Protein AF-A0A1Y2CZL5-F1 (afdb_monomer_lite)

Organism: NCBI:txid329046

Sequence (142 aa):
MLLCLGLGMWIGNCLIQLLLSFVVLLVIETVADQQQWNFQEKKWGMIKAGKKVENLPAPYNLGFLTSGLFAYSRHPNFFAEFSIWWTLCLFAVSASGDWTNYEALLGAALLNLLFWEVLRSRSISQRRSTHYTSCIKSVSVC

Structure (mmCIF, N/CA/C/O backbone):
data_AF-A0A1Y2CZL5-F1
#
_entry.id   AF-A0A1Y2CZL5-F1
#
loop_
_atom_site.group_PDB
_atom_site.id
_atom_site.type_symbol
_atom_site.label_atom_id
_atom_site.label_alt_id
_atom_site.label_comp_id
_atom_site.label_asym_id
_atom_site.label_entity_id
_atom_site.label_seq_id
_atom_site.pdbx_PDB_ins_code
_atom_site.Cartn_x
_atom_site.Cartn_y
_atom_site.Cartn_z
_atom_site.occupancy
_atom_site.B_iso_or_equiv
_atom_site.auth_seq_id
_atom_site.auth_comp_id
_atom_site.auth_asym_id
_atom_site.auth_atom_id
_atom_site.pdbx_PDB_model_num
ATOM 1 N N . MET A 1 1 ? 24.065 -8.119 -36.253 1.00 51.00 1 MET A N 1
ATOM 2 C CA . MET A 1 1 ? 22.622 -8.415 -36.416 1.00 51.00 1 MET A CA 1
ATOM 3 C C . MET A 1 1 ? 22.078 -9.338 -35.318 1.00 51.00 1 MET A C 1
ATOM 5 O O . MET A 1 1 ? 21.127 -8.942 -34.664 1.00 51.00 1 MET A O 1
ATOM 9 N N . LEU A 1 2 ? 22.705 -10.490 -35.022 1.00 52.38 2 LEU A N 1
ATOM 10 C CA . LEU A 1 2 ? 22.296 -11.383 -33.911 1.00 52.38 2 LEU A CA 1
ATOM 11 C C . LEU A 1 2 ? 22.397 -10.758 -32.500 1.00 52.38 2 LEU A C 1
ATOM 13 O O . LEU A 1 2 ? 21.530 -11.001 -31.668 1.00 52.38 2 LEU A O 1
ATOM 17 N N . LEU A 1 3 ? 23.392 -9.898 -32.245 1.00 53.91 3 LEU A N 1
ATOM 18 C CA . LEU A 1 3 ? 23.537 -9.186 -30.962 1.00 53.91 3 LEU A CA 1
ATOM 19 C C . LEU A 1 3 ? 22.401 -8.179 -30.689 1.00 53.91 3 LEU A C 1
ATOM 21 O O . LEU A 1 3 ? 21.918 -8.105 -29.564 1.00 53.91 3 LEU A O 1
ATOM 25 N N . CYS A 1 4 ? 21.918 -7.458 -31.710 1.00 51.12 4 CYS A N 1
ATOM 26 C CA . CYS A 1 4 ? 20.782 -6.535 -31.566 1.00 51.12 4 CYS A CA 1
ATOM 27 C C . CYS A 1 4 ? 19.453 -7.269 -31.333 1.00 51.12 4 CYS A C 1
ATOM 29 O O . CYS A 1 4 ? 18.626 -6.793 -30.562 1.00 51.12 4 CYS A O 1
ATOM 31 N N . LEU A 1 5 ? 19.263 -8.440 -31.957 1.00 56.81 5 LEU A N 1
ATOM 32 C CA . LEU A 1 5 ? 18.080 -9.280 -31.738 1.00 56.81 5 LEU A CA 1
ATOM 33 C C . LEU A 1 5 ? 18.064 -9.877 -30.322 1.00 56.81 5 LEU A C 1
ATOM 35 O O . LEU A 1 5 ? 17.020 -9.885 -29.678 1.00 56.81 5 LEU A O 1
ATOM 39 N N . GLY A 1 6 ? 19.221 -10.309 -29.808 1.00 60.28 6 GLY A N 1
ATOM 40 C CA . GLY A 1 6 ? 19.350 -10.814 -28.437 1.00 60.28 6 GLY A CA 1
ATOM 41 C C . GLY A 1 6 ? 19.089 -9.744 -27.373 1.00 60.28 6 GLY A C 1
ATOM 42 O O . GLY A 1 6 ? 18.339 -9.994 -26.434 1.00 60.28 6 GLY A O 1
ATOM 43 N N . LEU A 1 7 ? 19.643 -8.539 -27.546 1.00 60.50 7 LEU A N 1
ATOM 44 C CA . LEU A 1 7 ? 19.432 -7.409 -26.630 1.00 60.50 7 LEU A CA 1
ATOM 45 C C . LEU A 1 7 ? 17.978 -6.910 -26.641 1.00 60.50 7 LEU A C 1
ATOM 47 O O . LEU A 1 7 ? 17.409 -6.684 -25.577 1.00 60.50 7 LEU A O 1
ATOM 51 N N . GLY A 1 8 ? 17.345 -6.807 -27.815 1.00 62.94 8 GLY A N 1
ATOM 52 C CA . GLY A 1 8 ? 15.937 -6.406 -27.924 1.00 62.94 8 GLY A CA 1
ATOM 53 C C . GLY A 1 8 ? 14.969 -7.406 -27.282 1.00 62.94 8 GLY A C 1
ATOM 54 O O . GLY A 1 8 ? 14.013 -7.007 -26.621 1.00 62.94 8 GLY A O 1
ATOM 55 N N . MET A 1 9 ? 15.246 -8.707 -27.407 1.00 66.25 9 MET A N 1
ATOM 56 C CA . MET A 1 9 ? 14.427 -9.761 -26.798 1.00 66.25 9 MET A CA 1
ATOM 57 C C . MET A 1 9 ? 14.575 -9.799 -25.266 1.00 66.25 9 MET A C 1
ATOM 59 O O . MET A 1 9 ? 13.603 -10.034 -24.552 1.00 66.25 9 MET A O 1
ATOM 63 N N . TRP A 1 10 ? 15.770 -9.498 -24.748 1.00 70.50 10 TRP A N 1
ATOM 64 C CA . TRP A 1 10 ? 16.019 -9.355 -23.310 1.00 70.50 10 TRP A CA 1
ATOM 65 C C . TRP A 1 10 ? 15.292 -8.156 -22.700 1.00 70.50 10 TRP A C 1
ATOM 67 O O . TRP A 1 10 ? 14.630 -8.303 -21.675 1.00 70.50 10 TRP A O 1
ATOM 77 N N . ILE A 1 11 ? 15.363 -6.992 -23.349 1.00 75.50 11 ILE A N 1
ATOM 78 C CA . ILE A 1 11 ? 14.657 -5.784 -22.898 1.00 75.50 11 ILE A CA 1
ATOM 79 C C . ILE A 1 11 ? 13.143 -6.032 -22.893 1.00 75.50 11 ILE A C 1
ATOM 81 O O . ILE A 1 11 ? 12.476 -5.720 -21.908 1.00 75.50 11 ILE A O 1
ATOM 85 N N . GLY A 1 12 ? 12.609 -6.680 -23.934 1.00 80.06 12 GLY A N 1
ATOM 86 C CA . GLY A 1 12 ? 11.198 -7.069 -23.995 1.00 80.06 12 GLY A CA 1
ATOM 87 C C . GLY A 1 12 ? 10.767 -7.961 -22.824 1.00 80.06 12 GLY A C 1
ATOM 88 O O . GLY A 1 12 ? 9.761 -7.678 -22.176 1.00 80.06 12 GLY A O 1
ATOM 89 N N . ASN A 1 13 ? 11.553 -8.988 -22.491 1.00 84.44 13 ASN A N 1
ATOM 90 C CA . ASN A 1 13 ? 11.256 -9.877 -21.363 1.00 84.44 13 ASN A CA 1
ATOM 91 C C . ASN A 1 13 ? 11.304 -9.146 -20.010 1.00 84.44 13 ASN A C 1
ATOM 93 O O . ASN A 1 13 ? 10.448 -9.385 -19.156 1.00 84.44 13 ASN A O 1
ATOM 97 N N . CYS A 1 14 ? 12.255 -8.226 -19.822 1.00 83.06 14 CYS A N 1
ATOM 98 C CA . CYS A 1 14 ? 12.333 -7.395 -18.619 1.00 83.06 14 CYS A CA 1
ATOM 99 C C . CYS A 1 14 ? 11.096 -6.499 -18.463 1.00 83.06 14 CYS A C 1
ATOM 101 O O . CYS A 1 14 ? 10.532 -6.415 -17.374 1.00 83.06 14 CYS A O 1
ATOM 103 N N . LEU A 1 15 ? 10.632 -5.874 -19.549 1.00 86.31 15 LEU A N 1
ATOM 104 C CA . LEU A 1 15 ? 9.434 -5.030 -19.528 1.00 86.31 15 LEU A CA 1
ATOM 105 C C . LEU A 1 15 ? 8.170 -5.836 -19.209 1.00 86.31 15 LEU A C 1
ATOM 107 O O . LEU A 1 15 ? 7.343 -5.383 -18.419 1.00 86.31 15 LEU A O 1
ATOM 111 N N . ILE A 1 16 ? 8.040 -7.047 -19.758 1.00 89.25 16 ILE A N 1
ATOM 112 C CA . ILE A 1 16 ? 6.921 -7.950 -19.448 1.00 89.25 16 ILE A CA 1
ATOM 113 C C . ILE A 1 16 ? 6.944 -8.346 -17.968 1.00 89.25 16 ILE A C 1
ATOM 115 O O . ILE A 1 16 ? 5.910 -8.295 -17.305 1.00 89.25 16 ILE A O 1
ATOM 119 N N . GLN A 1 17 ? 8.113 -8.686 -17.420 1.00 89.25 17 GLN A N 1
ATOM 120 C CA . GLN A 1 17 ? 8.245 -9.040 -16.006 1.00 89.25 17 GLN A CA 1
ATOM 121 C C . GLN A 1 17 ? 7.872 -7.871 -15.080 1.00 89.25 17 GLN A C 1
ATOM 123 O O . GLN A 1 17 ? 7.186 -8.073 -14.073 1.00 89.25 17 GLN A O 1
ATOM 128 N N . LEU A 1 18 ? 8.292 -6.650 -15.420 1.00 90.25 18 LEU A N 1
ATOM 129 C CA . LEU A 1 18 ? 7.947 -5.439 -14.670 1.00 90.25 18 LEU A CA 1
ATOM 130 C C . LEU A 1 18 ? 6.445 -5.148 -14.747 1.00 90.25 18 LEU A C 1
ATOM 132 O O . LEU A 1 18 ? 5.831 -4.849 -13.726 1.00 90.25 18 LEU A O 1
ATOM 136 N N . LEU A 1 19 ? 5.833 -5.316 -15.921 1.00 90.75 19 LEU A N 1
ATOM 137 C CA . LEU A 1 19 ? 4.393 -5.145 -16.099 1.00 90.75 19 LEU A CA 1
ATOM 138 C C . LEU A 1 19 ? 3.591 -6.165 -15.279 1.00 90.75 19 LEU A C 1
ATOM 140 O O . LEU A 1 19 ? 2.644 -5.793 -14.590 1.00 90.75 19 LEU A O 1
ATOM 144 N N . LEU A 1 20 ? 3.981 -7.442 -15.306 1.00 93.56 20 LEU A N 1
ATOM 145 C CA . LEU A 1 20 ? 3.345 -8.479 -14.490 1.00 93.56 20 LEU A CA 1
ATOM 146 C C . LEU A 1 20 ? 3.475 -8.173 -12.995 1.00 93.56 20 LEU A C 1
ATOM 148 O O . LEU A 1 20 ? 2.502 -8.302 -12.255 1.00 93.56 20 LEU A O 1
ATOM 152 N N . SER A 1 21 ? 4.653 -7.719 -12.562 1.00 92.81 21 SER A N 1
ATOM 153 C CA . SER A 1 21 ? 4.891 -7.323 -11.170 1.00 92.81 21 SER A CA 1
ATOM 154 C C . SER A 1 21 ? 3.998 -6.149 -10.765 1.00 92.81 21 SER A C 1
ATOM 156 O O . SER A 1 21 ? 3.372 -6.201 -9.710 1.00 92.81 21 SER A O 1
ATOM 158 N N . PHE A 1 22 ? 3.860 -5.137 -11.627 1.00 93.12 22 PHE A N 1
ATOM 159 C CA . PHE A 1 22 ? 2.954 -4.008 -11.411 1.00 93.12 22 PHE A CA 1
ATOM 160 C C . PHE A 1 22 ? 1.501 -4.468 -11.238 1.00 93.12 22 PHE A C 1
ATOM 162 O O . PHE A 1 22 ? 0.848 -4.079 -10.273 1.00 93.12 22 PHE A O 1
ATOM 169 N N . VAL A 1 23 ? 1.007 -5.344 -12.119 1.00 94.75 23 VAL A N 1
ATOM 170 C CA . VAL A 1 23 ? -0.370 -5.862 -12.033 1.00 94.75 23 VAL A CA 1
ATOM 171 C C . VAL A 1 23 ? -0.589 -6.638 -10.735 1.00 94.75 23 VAL A C 1
ATOM 173 O O . VAL A 1 23 ? -1.604 -6.443 -10.071 1.00 94.75 23 VAL A O 1
ATOM 176 N N . VAL A 1 24 ? 0.358 -7.492 -10.337 1.00 94.19 24 VAL A N 1
ATOM 177 C CA . VAL A 1 24 ? 0.269 -8.237 -9.072 1.00 94.19 24 VAL A CA 1
ATOM 178 C C . VAL A 1 24 ? 0.219 -7.286 -7.877 1.00 94.19 24 VAL A C 1
ATOM 180 O O . VAL A 1 24 ? -0.608 -7.475 -6.985 1.00 94.19 24 VAL A O 1
ATOM 183 N N . LEU A 1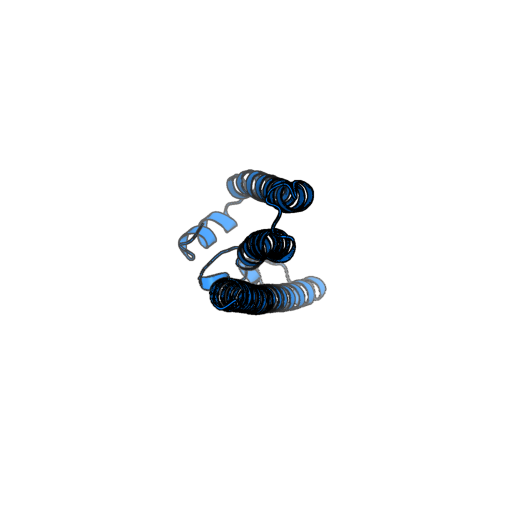 25 ? 1.064 -6.254 -7.858 1.00 92.94 25 LEU A N 1
ATOM 184 C CA . LEU A 1 25 ? 1.079 -5.272 -6.776 1.00 92.94 25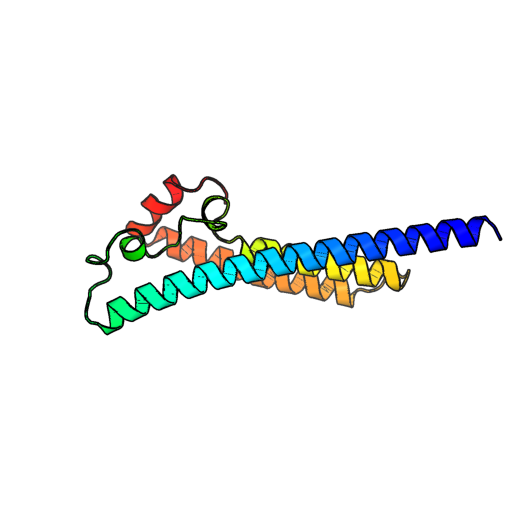 LEU A CA 1
ATOM 185 C C . LEU A 1 25 ? -0.226 -4.469 -6.711 1.00 92.94 25 LEU A C 1
ATOM 187 O O . LEU A 1 25 ? -0.768 -4.311 -5.622 1.00 92.94 25 LEU A O 1
ATOM 191 N N . LEU A 1 26 ? -0.781 -4.064 -7.855 1.00 93.19 26 LEU A N 1
ATOM 192 C CA . LEU A 1 26 ? -2.071 -3.372 -7.934 1.00 93.19 26 LEU A CA 1
ATOM 193 C C . LEU A 1 26 ? -3.214 -4.260 -7.418 1.00 93.19 26 LEU A C 1
ATOM 195 O O . LEU A 1 26 ? -4.103 -3.804 -6.699 1.00 93.19 26 LEU A O 1
ATOM 199 N N . VAL A 1 27 ? -3.184 -5.563 -7.710 1.00 94.56 27 VAL A N 1
ATOM 200 C CA . VAL A 1 27 ? -4.147 -6.517 -7.135 1.00 94.56 27 VAL A CA 1
ATOM 201 C C . VAL A 1 27 ? -3.999 -6.603 -5.611 1.00 94.56 27 VAL A C 1
ATOM 203 O O . VAL A 1 27 ? -5.000 -6.608 -4.899 1.00 94.56 27 VAL A O 1
ATOM 206 N N . ILE A 1 28 ? -2.775 -6.641 -5.082 1.00 92.00 28 ILE A N 1
ATOM 207 C CA . ILE A 1 28 ? -2.540 -6.658 -3.627 1.00 92.00 28 ILE A CA 1
ATOM 208 C C . ILE A 1 28 ? -3.070 -5.375 -2.977 1.00 92.00 28 ILE A C 1
ATOM 210 O O . ILE A 1 28 ? -3.750 -5.450 -1.952 1.00 92.00 28 ILE A O 1
ATOM 214 N N . GLU A 1 29 ? -2.785 -4.222 -3.578 1.00 92.94 29 GLU A N 1
ATOM 215 C CA . GLU A 1 29 ? -3.237 -2.904 -3.132 1.00 92.94 29 GLU A CA 1
ATOM 216 C C . GLU A 1 29 ? -4.768 -2.831 -3.078 1.00 92.94 29 GLU A C 1
ATOM 218 O O . GLU A 1 29 ? -5.354 -2.601 -2.020 1.00 92.94 29 GLU A O 1
ATOM 223 N N . THR A 1 30 ? -5.427 -3.152 -4.193 1.00 93.00 30 THR A N 1
ATOM 224 C CA . THR A 1 30 ? -6.892 -3.118 -4.312 1.00 93.00 30 THR A CA 1
ATOM 225 C C . THR A 1 30 ? -7.577 -4.097 -3.363 1.00 93.00 30 THR A C 1
ATOM 227 O O . THR A 1 30 ? -8.586 -3.757 -2.742 1.00 93.00 30 THR A O 1
ATOM 230 N N . VAL A 1 31 ? -7.029 -5.302 -3.179 1.00 93.81 31 VAL A N 1
ATOM 231 C CA . VAL A 1 31 ? -7.559 -6.274 -2.211 1.00 93.81 31 VAL A CA 1
ATOM 232 C C . VAL A 1 31 ? -7.380 -5.774 -0.777 1.00 93.81 31 VAL A C 1
ATOM 234 O O . VAL A 1 31 ? -8.305 -5.909 0.030 1.00 93.81 31 VAL A O 1
ATOM 237 N N . ALA A 1 32 ? -6.224 -5.197 -0.440 1.00 91.38 32 ALA A N 1
ATOM 238 C CA . ALA A 1 32 ? -5.985 -4.613 0.876 1.00 91.38 32 ALA A CA 1
ATOM 239 C C . ALA A 1 32 ? -6.964 -3.464 1.163 1.00 91.38 32 ALA A C 1
ATOM 241 O O . ALA A 1 32 ? -7.572 -3.419 2.236 1.00 91.38 32 ALA A O 1
ATOM 242 N N . ASP A 1 33 ? -7.187 -2.584 0.194 1.00 90.94 33 ASP A N 1
ATOM 243 C CA . ASP A 1 33 ? -8.117 -1.471 0.345 1.00 90.94 33 ASP A CA 1
ATOM 244 C C . ASP A 1 33 ? -9.562 -1.921 0.443 1.00 90.94 33 ASP A C 1
ATOM 246 O O . ASP A 1 33 ? -10.286 -1.444 1.318 1.00 90.94 33 ASP A O 1
ATOM 250 N N . GLN A 1 34 ? -9.976 -2.911 -0.344 1.00 93.88 34 GLN A N 1
ATOM 251 C CA . GLN A 1 34 ? -11.324 -3.457 -0.235 1.00 93.88 34 GLN A CA 1
ATOM 252 C C . GLN A 1 34 ? -11.567 -4.099 1.137 1.00 93.88 34 GLN A C 1
ATOM 254 O O . GLN A 1 34 ? -12.635 -3.929 1.733 1.00 93.88 34 GLN A O 1
ATOM 259 N N . GLN A 1 35 ? -10.579 -4.824 1.672 1.00 92.31 35 GLN A N 1
ATOM 260 C CA . GLN A 1 35 ? -10.663 -5.404 3.014 1.00 92.31 35 GLN A CA 1
ATOM 261 C C . GLN A 1 35 ? -10.825 -4.315 4.081 1.00 92.31 35 GLN A C 1
ATOM 263 O O . GLN A 1 35 ? -11.693 -4.423 4.955 1.00 92.31 35 GLN A O 1
ATOM 268 N N . GLN A 1 36 ? -10.035 -3.246 3.980 1.00 90.00 36 GLN A N 1
ATOM 269 C CA . GLN A 1 36 ? -10.091 -2.120 4.903 1.00 90.00 36 GLN A CA 1
ATOM 270 C C . GLN A 1 36 ? -11.409 -1.342 4.784 1.00 90.00 36 GLN A C 1
ATOM 272 O O . GLN A 1 36 ? -12.007 -0.987 5.804 1.00 90.00 36 GLN A O 1
ATOM 277 N N . TRP A 1 37 ? -11.899 -1.126 3.562 1.00 91.38 37 TRP A N 1
ATOM 278 C CA . TRP A 1 37 ? -13.170 -0.462 3.282 1.00 91.38 37 TRP A CA 1
ATOM 279 C C . TRP A 1 37 ? -14.334 -1.211 3.925 1.00 91.38 37 TRP A C 1
ATOM 281 O O . TRP A 1 37 ? -15.076 -0.640 4.723 1.00 91.38 37 TRP A O 1
ATOM 291 N N . ASN A 1 38 ? -14.434 -2.519 3.675 1.00 92.75 38 ASN A N 1
ATOM 292 C CA . ASN A 1 38 ? -15.487 -3.373 4.226 1.00 92.75 38 ASN A CA 1
ATOM 293 C C . ASN A 1 38 ? -15.489 -3.373 5.764 1.00 92.75 38 ASN A C 1
ATOM 295 O O . ASN A 1 38 ? -16.546 -3.441 6.401 1.00 92.75 38 ASN A O 1
ATOM 299 N N . PHE A 1 39 ? -14.307 -3.315 6.383 1.00 91.06 39 PHE A N 1
ATOM 300 C CA . PHE A 1 39 ? -14.181 -3.225 7.834 1.00 91.06 39 PHE A CA 1
ATOM 301 C C . PHE A 1 39 ? -14.695 -1.884 8.366 1.00 91.06 39 PHE A C 1
ATOM 303 O O . PHE A 1 39 ? -15.496 -1.857 9.307 1.00 91.06 39 PHE A O 1
ATOM 310 N N . GLN A 1 40 ? -14.260 -0.777 7.761 1.00 90.12 40 GLN A N 1
ATOM 311 C CA . GLN A 1 40 ? -14.667 0.562 8.178 1.00 90.12 40 GLN A CA 1
ATOM 312 C C . GLN A 1 40 ? -16.159 0.790 7.943 1.00 90.12 40 GLN A C 1
ATOM 314 O O . GLN A 1 40 ? -16.833 1.291 8.838 1.00 90.12 40 GLN A O 1
ATOM 319 N N . GLU A 1 41 ? -16.706 0.373 6.804 1.00 92.69 41 GLU A N 1
ATOM 320 C CA . GLU A 1 41 ? -18.130 0.514 6.493 1.00 92.69 41 GLU A CA 1
ATOM 321 C C . GLU A 1 41 ? -19.008 -0.168 7.549 1.00 92.69 41 GLU A C 1
ATOM 323 O O . GLU A 1 41 ? -19.915 0.455 8.107 1.00 92.69 41 GLU A O 1
ATOM 328 N N . LYS A 1 42 ? -18.681 -1.411 7.926 1.00 90.81 42 LYS A N 1
ATOM 329 C CA . LYS A 1 42 ? -19.394 -2.135 8.990 1.00 90.81 42 LYS A CA 1
ATOM 330 C C . LYS A 1 42 ? -19.244 -1.458 10.352 1.00 90.81 42 LYS A C 1
ATOM 332 O O . LYS A 1 42 ? -20.230 -1.314 11.077 1.00 90.81 42 LYS A O 1
ATOM 337 N N . LYS A 1 43 ? -18.033 -1.013 10.702 1.00 88.44 43 LYS A N 1
ATOM 338 C CA . LYS A 1 43 ? -17.758 -0.297 11.958 1.00 88.44 43 LYS A CA 1
ATOM 339 C C . LYS A 1 43 ? -18.578 0.991 12.049 1.00 88.44 43 LYS A C 1
ATOM 341 O O . LYS A 1 43 ? -19.280 1.208 13.035 1.00 88.44 43 LYS A O 1
ATOM 346 N N . TRP A 1 44 ? -18.525 1.826 11.016 1.00 87.75 44 TRP A N 1
ATOM 347 C CA . TRP A 1 44 ? -19.249 3.093 10.963 1.00 87.75 44 TRP A CA 1
ATOM 348 C C . TRP A 1 44 ? -20.759 2.898 10.862 1.00 87.75 44 TRP A C 1
ATOM 350 O O . TRP A 1 44 ? -21.494 3.684 11.454 1.00 87.75 44 TRP A O 1
ATOM 360 N N . GLY A 1 45 ? -21.236 1.836 10.210 1.00 90.50 45 GLY A N 1
ATOM 361 C CA . GLY A 1 45 ? -22.647 1.449 10.231 1.00 90.50 45 GLY A CA 1
ATOM 362 C C . GLY A 1 45 ? -23.155 1.186 11.652 1.00 90.50 45 GLY A C 1
ATOM 363 O O . GLY A 1 45 ? -24.205 1.691 12.041 1.00 90.50 45 GLY A O 1
ATOM 364 N N . MET A 1 46 ? -22.373 0.478 12.473 1.00 87.25 46 MET A N 1
ATOM 365 C CA . MET A 1 46 ? -22.726 0.211 13.873 1.00 87.25 46 MET A CA 1
ATOM 366 C C . MET A 1 46 ? -22.621 1.451 14.773 1.00 87.25 46 MET A C 1
ATOM 368 O O . MET A 1 46 ? -23.462 1.631 15.654 1.00 87.25 46 MET A O 1
ATOM 372 N N . ILE A 1 47 ? -21.635 2.322 14.537 1.00 86.56 47 ILE A N 1
ATOM 373 C CA . ILE A 1 47 ? -21.504 3.600 15.259 1.00 86.56 47 ILE A CA 1
ATOM 374 C C . ILE A 1 47 ? -22.689 4.522 14.943 1.00 86.56 47 ILE A C 1
ATOM 376 O O . ILE A 1 47 ? -23.272 5.103 15.855 1.00 86.56 47 ILE A O 1
ATOM 380 N N . LYS A 1 48 ? -23.099 4.612 13.670 1.00 89.69 48 LYS A N 1
ATOM 381 C CA . LYS A 1 48 ? -24.292 5.370 13.251 1.00 89.69 48 LYS A CA 1
ATOM 382 C C . LYS A 1 48 ? -25.579 4.821 13.872 1.00 89.69 48 LYS A C 1
ATOM 384 O O . LYS A 1 48 ? -26.475 5.596 14.175 1.00 89.69 48 LYS A O 1
ATOM 389 N N . ALA A 1 49 ? -25.644 3.514 14.129 1.00 88.44 49 ALA A N 1
ATOM 390 C CA . ALA A 1 49 ? -26.735 2.879 14.870 1.00 88.44 49 ALA A CA 1
ATOM 391 C C . ALA A 1 49 ? -26.693 3.136 16.396 1.00 88.44 49 ALA A C 1
ATOM 393 O O . ALA A 1 49 ? -27.445 2.516 17.144 1.00 88.44 49 ALA A O 1
ATOM 394 N N . GLY A 1 50 ? -25.806 4.016 16.878 1.00 85.50 50 GLY A N 1
ATOM 395 C CA . GLY A 1 50 ? -25.722 4.429 18.281 1.00 85.50 50 GLY A CA 1
ATOM 396 C C . GLY A 1 50 ? -24.891 3.508 19.178 1.00 85.50 50 GLY A C 1
ATOM 397 O O . GLY A 1 50 ? -24.825 3.731 20.388 1.00 85.50 50 GLY A O 1
ATOM 398 N N . LYS A 1 51 ? -24.228 2.479 18.629 1.00 84.06 51 LYS A N 1
ATOM 399 C CA . LYS A 1 51 ? -23.342 1.611 19.418 1.00 84.06 51 LYS A CA 1
ATOM 400 C C . LYS A 1 51 ? -22.006 2.314 19.672 1.00 84.06 51 LYS A C 1
ATOM 402 O O . LYS A 1 51 ? -21.334 2.748 18.738 1.00 84.06 51 LYS A O 1
ATOM 407 N N . LYS A 1 52 ? -21.588 2.389 20.940 1.00 81.50 52 LYS A N 1
ATOM 408 C CA . LYS A 1 52 ? -20.232 2.830 21.308 1.00 81.50 52 LYS A CA 1
ATOM 409 C C . LYS A 1 52 ? -19.196 1.812 20.828 1.00 81.50 52 LYS A C 1
ATOM 411 O O . LYS A 1 52 ? -19.471 0.615 20.831 1.00 81.50 52 LYS A O 1
ATOM 416 N N . VAL A 1 53 ? -18.001 2.288 20.472 1.00 77.94 53 VAL A N 1
ATOM 417 C CA . VAL A 1 53 ? -16.908 1.451 19.937 1.00 77.94 53 VAL A CA 1
ATOM 418 C C . VAL A 1 53 ? -16.541 0.303 20.884 1.00 77.94 53 VAL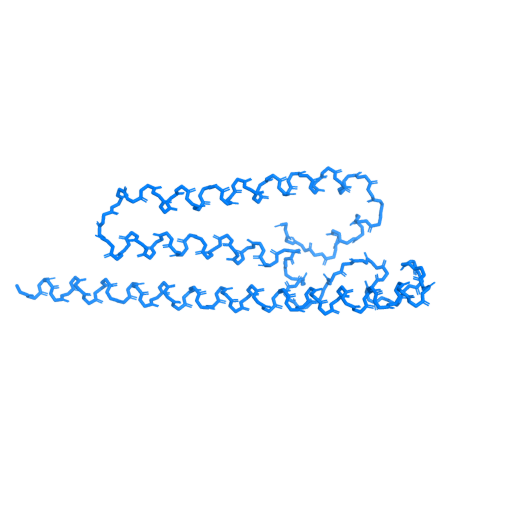 A C 1
ATOM 420 O O . VAL A 1 53 ? -16.318 -0.816 20.439 1.00 77.94 53 VAL A O 1
ATOM 423 N N . GLU A 1 54 ? -16.566 0.563 22.190 1.00 77.44 54 GLU A N 1
ATOM 424 C CA . GLU A 1 54 ? -16.270 -0.405 23.256 1.00 77.44 54 GLU A CA 1
ATOM 425 C C . GLU A 1 54 ? -17.239 -1.601 23.279 1.00 77.44 54 GLU A C 1
ATOM 427 O O . GLU A 1 54 ? -16.845 -2.708 23.632 1.00 77.44 54 GLU A O 1
ATOM 432 N N . ASN A 1 55 ? -18.487 -1.390 22.845 1.00 80.81 55 ASN A N 1
ATOM 433 C CA . ASN A 1 55 ? -19.560 -2.390 22.855 1.00 80.81 55 ASN A CA 1
ATOM 434 C C . ASN A 1 55 ? -19.737 -3.092 21.497 1.00 80.81 55 ASN A C 1
ATOM 436 O O . ASN A 1 55 ? -20.743 -3.769 21.267 1.00 80.81 55 ASN A O 1
ATOM 440 N N . LEU A 1 56 ? -18.809 -2.891 20.558 1.00 82.69 56 LEU A N 1
ATOM 441 C CA . LEU A 1 56 ? -18.843 -3.572 19.268 1.00 82.69 56 LEU A CA 1
ATOM 442 C C . LEU A 1 56 ? -18.412 -5.044 19.419 1.00 82.69 56 LEU A C 1
ATOM 444 O O . LEU A 1 56 ? -17.587 -5.368 20.271 1.00 82.69 56 LEU A O 1
ATOM 448 N N . PRO A 1 57 ? -18.920 -5.958 18.577 1.00 82.56 57 PRO A N 1
ATOM 449 C CA . PRO A 1 57 ? -18.390 -7.315 18.531 1.00 82.56 57 PRO A CA 1
ATOM 450 C C . PRO A 1 57 ? -16.931 -7.303 18.049 1.00 82.56 57 PRO A C 1
ATOM 452 O O . PRO A 1 57 ? -16.552 -6.486 17.203 1.00 82.56 57 PRO A O 1
ATOM 455 N N . ALA A 1 58 ? -16.110 -8.225 18.555 1.00 75.38 58 ALA A N 1
ATOM 456 C CA . ALA A 1 58 ? -14.772 -8.443 18.009 1.00 75.38 58 ALA A CA 1
ATOM 457 C C . ALA A 1 58 ? -14.859 -8.833 16.520 1.00 75.38 58 ALA A C 1
ATOM 459 O O . ALA A 1 58 ? -15.753 -9.602 16.161 1.00 75.38 58 ALA A O 1
ATOM 460 N N . PRO A 1 59 ? -13.984 -8.312 15.634 1.00 74.25 59 PRO A N 1
ATOM 461 C CA . PRO A 1 59 ? -12.793 -7.483 15.890 1.00 74.25 59 PRO A CA 1
ATOM 462 C C . PRO A 1 59 ? -13.030 -5.954 15.869 1.00 74.25 59 PRO A C 1
ATOM 464 O O . PRO A 1 59 ? -12.086 -5.176 15.993 1.00 74.25 59 PRO A O 1
ATOM 467 N N . TYR A 1 60 ? -14.268 -5.479 15.709 1.00 81.00 60 TYR A N 1
ATOM 468 C CA . TYR A 1 60 ? -14.565 -4.048 15.536 1.00 81.00 60 TYR A CA 1
ATOM 469 C C . TYR A 1 60 ? -14.326 -3.205 16.795 1.00 81.00 60 TYR A C 1
ATOM 471 O O . TYR A 1 60 ? -14.017 -2.017 16.677 1.00 81.00 60 TYR A O 1
ATOM 479 N N . ASN A 1 61 ? -14.421 -3.813 17.981 1.00 74.75 61 ASN A N 1
ATOM 480 C CA . ASN A 1 61 ? -14.068 -3.187 19.261 1.00 74.75 61 ASN A CA 1
ATOM 481 C C . ASN A 1 61 ? -12.579 -2.839 19.378 1.00 74.75 61 ASN A C 1
ATOM 483 O O . ASN A 1 61 ? -12.233 -1.845 20.009 1.00 74.75 61 ASN A O 1
ATOM 487 N N . LEU A 1 62 ? -11.702 -3.621 18.742 1.00 72.94 62 LEU A N 1
ATOM 488 C CA . LEU A 1 62 ? -10.265 -3.344 18.677 1.00 72.94 62 LEU A CA 1
ATOM 489 C C . LEU A 1 62 ? -9.971 -2.156 17.755 1.00 72.94 62 LEU A C 1
ATOM 491 O O . LEU A 1 62 ? -8.945 -1.498 17.891 1.00 72.94 62 LEU A O 1
ATOM 495 N N . GLY A 1 63 ? -10.881 -1.865 16.820 1.00 74.75 63 GLY A N 1
ATOM 496 C CA . GLY A 1 63 ? -10.786 -0.732 15.907 1.00 74.75 63 GLY A CA 1
ATOM 497 C C . GLY A 1 63 ? -9.862 -0.945 14.706 1.00 74.75 63 GLY A C 1
ATOM 498 O O . GLY A 1 63 ? -9.776 -0.029 13.886 1.00 74.75 63 GLY A O 1
ATOM 499 N N . PHE A 1 64 ? -9.252 -2.128 14.574 1.00 77.62 64 PHE A N 1
ATOM 500 C CA . PHE A 1 64 ? -8.335 -2.501 13.496 1.00 77.62 64 PHE A CA 1
ATOM 501 C C . PHE A 1 64 ? -8.712 -3.848 12.877 1.00 77.62 64 PHE A C 1
ATOM 503 O O . PHE A 1 64 ? -9.261 -4.722 13.549 1.00 77.62 64 PHE A O 1
ATOM 510 N N . LEU A 1 65 ? -8.389 -4.005 11.594 1.00 82.19 65 LEU A N 1
ATOM 511 C CA . LEU A 1 65 ? -8.530 -5.261 10.874 1.00 82.19 65 LEU A CA 1
ATOM 512 C C . LEU A 1 65 ? -7.303 -6.145 11.142 1.00 82.19 65 LEU A C 1
ATOM 514 O O . LEU A 1 65 ? -6.175 -5.696 10.972 1.00 82.19 65 LEU A O 1
ATOM 518 N N . THR A 1 66 ? -7.523 -7.392 11.556 1.00 79.44 66 THR A N 1
ATOM 519 C CA . THR A 1 66 ? -6.460 -8.368 11.883 1.00 79.44 66 THR A CA 1
ATOM 520 C C . THR A 1 66 ? -6.516 -9.628 11.016 1.00 79.44 66 THR A C 1
ATOM 522 O O . THR A 1 66 ? -5.803 -10.594 11.264 1.00 79.44 66 THR A O 1
ATOM 525 N N . SER A 1 67 ? -7.382 -9.640 10.002 1.00 81.44 67 SER A N 1
ATOM 526 C CA . SER A 1 67 ? -7.643 -10.788 9.130 1.00 81.44 67 SER A CA 1
ATOM 527 C C . SER A 1 67 ? -7.235 -10.501 7.687 1.00 81.44 67 SER A C 1
ATOM 529 O O . SER A 1 67 ? -7.220 -9.345 7.267 1.00 81.44 67 SER A O 1
ATOM 531 N N . GLY A 1 68 ? -6.986 -11.549 6.899 1.00 86.00 68 GLY A N 1
ATOM 532 C CA . GLY A 1 68 ? -6.630 -11.405 5.485 1.00 86.00 68 GLY A CA 1
ATOM 533 C C . GLY A 1 68 ? -5.200 -10.897 5.313 1.00 86.00 68 GLY A C 1
ATOM 534 O O . GLY A 1 68 ? -4.292 -11.370 5.994 1.00 86.00 68 GLY A O 1
ATOM 535 N N . LEU A 1 69 ? -4.992 -9.914 4.432 1.00 82.94 69 LEU A N 1
ATOM 536 C CA . LEU A 1 69 ? -3.660 -9.342 4.183 1.00 82.94 69 LEU A CA 1
ATOM 537 C C . LEU A 1 69 ? -3.115 -8.619 5.427 1.00 82.94 69 LEU A C 1
ATOM 539 O O . LEU A 1 69 ? -1.905 -8.582 5.652 1.00 82.94 69 LEU A O 1
ATOM 543 N N . PHE A 1 70 ? -4.013 -8.116 6.277 1.00 82.50 70 PHE A N 1
ATOM 544 C CA . PHE A 1 70 ? -3.672 -7.416 7.514 1.00 82.50 70 PHE A CA 1
ATOM 545 C C . PHE A 1 70 ? -3.194 -8.338 8.647 1.00 82.50 70 PHE A C 1
ATOM 547 O O . PHE A 1 70 ? -2.737 -7.857 9.683 1.00 82.50 70 PHE A O 1
ATOM 554 N N . ALA A 1 71 ? -3.271 -9.661 8.460 1.00 81.50 71 ALA A N 1
ATOM 555 C CA . ALA A 1 71 ? -2.659 -10.627 9.371 1.00 81.50 71 ALA A CA 1
ATOM 556 C C . ALA A 1 71 ? -1.132 -10.721 9.188 1.00 81.50 71 ALA A C 1
ATOM 558 O O . ALA A 1 71 ? -0.434 -11.142 10.107 1.00 81.50 71 ALA A O 1
ATOM 559 N N . TYR A 1 72 ? -0.613 -10.333 8.017 1.00 77.81 72 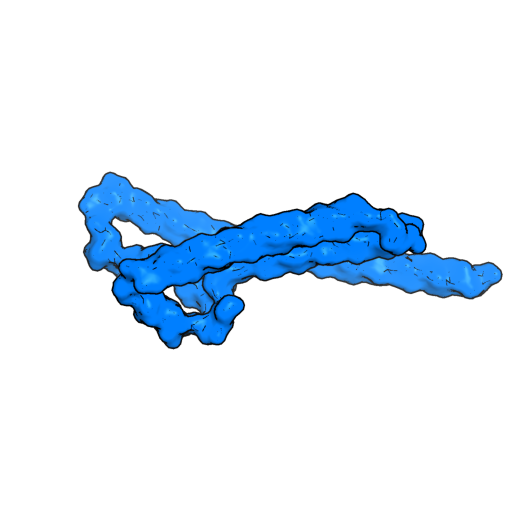TYR A N 1
ATOM 560 C CA . TYR A 1 72 ? 0.817 -10.404 7.703 1.00 77.81 72 TYR A CA 1
ATOM 561 C C . TYR A 1 72 ? 1.537 -9.079 7.934 1.00 77.81 72 TYR A C 1
ATOM 563 O O . TYR A 1 72 ? 2.656 -9.078 8.428 1.00 77.81 72 TYR A O 1
ATOM 571 N N . SER A 1 73 ? 0.904 -7.955 7.596 1.00 76.19 73 SER A N 1
ATOM 572 C CA . SER A 1 73 ? 1.437 -6.607 7.810 1.00 76.19 73 SER A CA 1
ATOM 573 C C . SER A 1 73 ? 0.317 -5.677 8.256 1.00 76.19 73 SER A C 1
ATOM 575 O O . SER A 1 73 ? -0.835 -5.860 7.880 1.00 76.19 73 SER A O 1
ATOM 577 N N . ARG A 1 74 ? 0.635 -4.637 9.031 1.00 73.62 74 ARG A N 1
ATOM 578 C CA . ARG A 1 74 ? -0.358 -3.622 9.437 1.00 73.62 74 ARG A CA 1
ATOM 579 C C . ARG A 1 74 ? -0.856 -2.784 8.265 1.00 73.62 74 ARG A C 1
ATOM 581 O O . ARG A 1 74 ? -1.949 -2.222 8.316 1.00 73.62 74 ARG A O 1
ATOM 588 N N . HIS A 1 75 ? -0.021 -2.660 7.242 1.00 78.81 75 HIS A N 1
ATOM 589 C CA . HIS A 1 75 ? -0.196 -1.728 6.142 1.00 78.81 75 HIS A CA 1
ATOM 590 C C . HIS A 1 75 ? 0.230 -2.378 4.815 1.00 78.81 75 HIS A C 1
ATOM 592 O O . HIS A 1 75 ? 1.156 -1.893 4.168 1.00 78.81 75 HIS A O 1
ATOM 598 N N . PRO A 1 76 ? -0.442 -3.469 4.392 1.00 84.44 76 PRO A N 1
ATOM 599 C CA . PRO A 1 76 ? -0.124 -4.154 3.140 1.00 84.44 76 PRO A CA 1
ATOM 600 C C . PRO A 1 76 ? -0.313 -3.243 1.919 1.00 84.44 76 PRO A C 1
ATOM 602 O O . PRO A 1 76 ? 0.480 -3.331 0.989 1.00 84.44 76 PRO A O 1
ATOM 605 N N . ASN A 1 77 ? -1.285 -2.319 1.963 1.00 87.06 77 ASN A N 1
ATOM 606 C CA . ASN A 1 77 ? -1.454 -1.288 0.935 1.00 87.06 77 ASN A CA 1
ATOM 607 C C . ASN A 1 77 ? -0.183 -0.419 0.798 1.00 87.06 77 ASN A C 1
ATOM 609 O O . ASN A 1 77 ? 0.411 -0.365 -0.268 1.00 87.06 77 ASN A O 1
ATOM 613 N N . PHE A 1 78 ? 0.324 0.163 1.891 1.00 82.44 78 PHE A N 1
ATOM 614 C CA . PHE A 1 78 ? 1.516 1.025 1.837 1.00 82.44 78 PHE A CA 1
ATOM 615 C C . PHE A 1 78 ? 2.746 0.321 1.239 1.00 82.44 78 PHE A C 1
ATOM 617 O O . PHE A 1 78 ? 3.551 0.950 0.554 1.00 82.44 78 PHE A O 1
ATOM 624 N N . PHE A 1 79 ? 2.901 -0.981 1.493 1.00 85.00 79 PHE A N 1
ATOM 625 C CA . PHE A 1 79 ? 3.966 -1.781 0.889 1.00 85.00 79 PHE A CA 1
ATOM 626 C C . PHE A 1 79 ? 3.759 -1.998 -0.617 1.00 85.00 79 PHE A C 1
ATOM 628 O O . PHE A 1 79 ? 4.723 -1.911 -1.385 1.00 85.00 79 PHE A O 1
ATOM 635 N N . ALA A 1 80 ? 2.522 -2.279 -1.036 1.00 87.88 80 ALA A N 1
ATOM 636 C CA . ALA A 1 80 ? 2.175 -2.406 -2.447 1.00 87.88 80 ALA A CA 1
ATOM 637 C C . ALA A 1 80 ? 2.449 -1.090 -3.185 1.00 87.88 80 ALA A C 1
ATOM 639 O O . ALA A 1 80 ? 3.192 -1.093 -4.161 1.00 87.88 80 ALA A O 1
ATOM 640 N N . GLU A 1 81 ? 1.981 0.026 -2.635 1.00 85.25 81 GLU A N 1
ATOM 641 C CA . GLU A 1 81 ? 2.164 1.368 -3.180 1.00 85.25 81 GLU A CA 1
ATOM 642 C C . GLU A 1 81 ? 3.652 1.728 -3.318 1.00 85.25 81 GLU A C 1
ATOM 644 O O . GLU A 1 81 ? 4.111 2.073 -4.405 1.00 85.25 81 GLU A O 1
ATOM 649 N N . PHE A 1 82 ? 4.462 1.531 -2.266 1.00 85.81 82 PHE A N 1
ATOM 650 C CA . PHE A 1 82 ? 5.924 1.688 -2.343 1.00 85.81 82 PHE A CA 1
ATOM 651 C C . PHE A 1 82 ? 6.518 0.901 -3.520 1.00 85.81 82 PHE A C 1
ATOM 653 O O . PHE A 1 82 ? 7.314 1.425 -4.302 1.00 85.81 82 PHE A O 1
ATOM 660 N N . SER A 1 83 ? 6.123 -0.364 -3.652 1.00 88.69 83 SER A N 1
ATOM 661 C CA . SER A 1 83 ? 6.665 -1.275 -4.658 1.00 88.69 83 SER A CA 1
ATOM 662 C C . SER A 1 83 ? 6.207 -0.914 -6.076 1.00 88.69 83 SER A C 1
ATOM 664 O O . SER A 1 83 ? 6.978 -1.072 -7.025 1.00 88.69 83 SER A O 1
ATOM 666 N N . ILE A 1 84 ? 4.987 -0.393 -6.233 1.00 89.62 84 ILE A N 1
ATOM 667 C CA . ILE A 1 84 ? 4.437 0.081 -7.508 1.00 89.62 84 ILE A CA 1
ATOM 668 C C . ILE A 1 84 ? 5.274 1.240 -8.040 1.00 89.62 84 ILE A C 1
ATOM 670 O O . ILE A 1 84 ? 5.708 1.194 -9.192 1.00 89.62 84 ILE A O 1
ATOM 674 N N . TRP A 1 85 ? 5.587 2.228 -7.200 1.00 85.81 85 TRP A N 1
ATOM 675 C CA . TRP A 1 85 ? 6.376 3.391 -7.616 1.00 85.81 85 TRP A CA 1
ATOM 676 C C . TRP A 1 85 ? 7.779 3.014 -8.079 1.00 85.81 85 TRP A C 1
ATOM 678 O O . TRP A 1 85 ? 8.241 3.498 -9.113 1.00 85.81 85 TRP A O 1
ATOM 688 N N . TRP A 1 86 ? 8.435 2.086 -7.383 1.00 85.62 86 TRP A N 1
ATOM 689 C CA . TRP A 1 86 ? 9.725 1.556 -7.827 1.00 85.62 86 TRP A CA 1
ATOM 690 C C . TRP A 1 86 ? 9.615 0.743 -9.119 1.00 85.62 86 TRP A C 1
ATOM 692 O O . TRP A 1 86 ? 10.470 0.874 -9.995 1.00 85.62 86 TRP A O 1
ATOM 702 N N . THR A 1 87 ? 8.551 -0.044 -9.282 1.00 87.75 87 THR A N 1
ATOM 703 C CA . THR A 1 87 ? 8.307 -0.817 -10.510 1.00 87.75 87 THR A CA 1
ATOM 704 C C . THR A 1 87 ? 8.089 0.104 -11.712 1.00 87.75 87 THR A C 1
ATOM 706 O O . THR A 1 87 ? 8.667 -0.130 -12.772 1.00 87.75 87 THR A O 1
ATOM 709 N N . LEU A 1 88 ? 7.335 1.194 -11.545 1.00 84.75 88 LEU A N 1
ATOM 710 C CA . LEU A 1 88 ? 7.133 2.218 -12.575 1.00 84.75 88 LEU A CA 1
ATOM 711 C C . LEU A 1 88 ? 8.434 2.951 -12.924 1.00 84.75 88 LEU A C 1
ATOM 713 O O . LEU A 1 88 ? 8.701 3.190 -14.101 1.00 84.75 88 LEU A O 1
ATOM 717 N N . CYS A 1 89 ? 9.281 3.245 -11.933 1.00 83.69 89 CYS A N 1
ATOM 718 C CA . CYS A 1 89 ? 10.603 3.826 -12.184 1.00 83.69 89 CYS A CA 1
ATOM 719 C C . CYS A 1 89 ? 11.483 2.901 -13.024 1.00 83.69 89 CYS A C 1
ATOM 721 O O . CYS A 1 89 ? 12.069 3.331 -14.017 1.00 83.69 89 CYS A O 1
ATOM 723 N N . LEU A 1 90 ? 11.555 1.622 -12.648 1.00 83.44 90 LEU A N 1
ATOM 724 C CA . LEU A 1 90 ? 12.330 0.623 -13.380 1.00 83.44 90 LEU A CA 1
ATOM 725 C C . LEU A 1 90 ? 11.781 0.407 -14.790 1.00 83.44 90 LEU A C 1
ATOM 727 O O . LEU A 1 90 ? 12.564 0.233 -15.723 1.00 83.44 90 LEU A O 1
ATOM 731 N N . PHE A 1 91 ? 10.460 0.465 -14.964 1.00 84.88 91 PHE A N 1
ATOM 732 C CA . PHE A 1 91 ? 9.820 0.395 -16.274 1.00 84.88 91 PHE A CA 1
ATOM 733 C C . PHE A 1 91 ? 10.219 1.582 -17.159 1.00 84.88 91 PHE A C 1
ATOM 735 O O . PHE A 1 91 ? 10.655 1.370 -18.289 1.00 84.88 91 PHE A O 1
ATOM 742 N N . ALA A 1 92 ? 10.155 2.812 -16.639 1.00 81.75 92 ALA A N 1
ATOM 743 C CA . ALA A 1 92 ? 10.532 4.018 -17.377 1.00 81.75 92 ALA A CA 1
ATOM 744 C C . ALA A 1 92 ? 12.013 4.013 -17.794 1.00 81.75 92 ALA A C 1
ATOM 746 O O . ALA A 1 92 ? 12.330 4.296 -18.948 1.00 81.75 92 ALA A O 1
ATOM 747 N N . VAL A 1 93 ? 12.921 3.628 -16.890 1.00 81.56 93 VAL A N 1
ATOM 748 C CA . VAL A 1 93 ? 14.360 3.521 -17.198 1.00 81.56 93 VAL A CA 1
ATOM 749 C C . VAL A 1 93 ? 14.628 2.414 -18.222 1.00 81.56 93 VAL A C 1
ATOM 751 O O . VAL A 1 93 ? 15.391 2.619 -19.164 1.00 81.56 93 VAL A O 1
ATOM 754 N N . SER A 1 94 ? 13.972 1.257 -18.084 1.00 80.25 94 SER A N 1
ATOM 755 C CA . SER A 1 94 ? 14.158 0.120 -18.999 1.00 80.25 94 SER A CA 1
ATOM 756 C C . SER A 1 94 ? 13.604 0.387 -20.401 1.00 80.25 94 SER A C 1
ATOM 758 O O . SER A 1 94 ? 14.161 -0.113 -21.375 1.00 80.25 94 SER A O 1
ATOM 760 N N . ALA A 1 95 ? 12.518 1.157 -20.512 1.00 79.62 95 ALA A N 1
ATOM 761 C CA . ALA A 1 95 ? 11.896 1.502 -21.788 1.00 79.62 95 ALA A CA 1
ATOM 762 C C . ALA A 1 95 ? 12.658 2.611 -22.530 1.00 79.62 95 ALA A C 1
ATOM 764 O O . ALA A 1 95 ? 12.832 2.521 -23.743 1.00 79.62 95 ALA A O 1
ATOM 765 N N . SER A 1 96 ? 13.130 3.633 -21.811 1.00 76.94 96 SER A N 1
ATOM 766 C CA . SER A 1 96 ? 13.867 4.753 -22.407 1.00 76.94 96 SER A CA 1
ATOM 767 C C . SER A 1 96 ? 15.332 4.417 -22.702 1.00 76.94 96 SER A C 1
ATOM 769 O O . SER A 1 96 ? 15.938 5.053 -23.554 1.00 76.94 96 SER A O 1
ATOM 771 N N . GLY A 1 97 ? 15.933 3.456 -21.988 1.00 70.69 97 GLY A N 1
ATOM 772 C CA . GLY A 1 97 ? 17.368 3.142 -22.087 1.00 70.69 97 GLY A CA 1
ATOM 773 C C . GLY A 1 97 ? 18.289 4.192 -21.448 1.00 70.69 97 GLY A C 1
ATOM 774 O O . GLY A 1 97 ? 19.482 3.941 -21.275 1.00 70.69 97 GLY A O 1
ATOM 775 N N . ASP A 1 98 ? 17.725 5.329 -21.039 1.00 71.06 98 ASP A N 1
ATOM 776 C CA . ASP A 1 98 ? 18.413 6.435 -20.392 1.00 71.06 98 ASP A CA 1
ATOM 777 C C . ASP A 1 98 ? 18.236 6.387 -18.871 1.00 71.06 98 ASP A C 1
ATOM 779 O O . ASP A 1 98 ? 17.144 6.555 -18.317 1.00 71.06 98 ASP A O 1
ATOM 783 N N . TRP A 1 99 ? 19.358 6.210 -18.176 1.00 65.25 99 TRP A N 1
ATOM 784 C CA . TRP A 1 99 ? 19.443 6.214 -16.711 1.00 65.25 99 TRP A CA 1
ATOM 785 C C . TRP A 1 99 ? 19.283 7.617 -16.100 1.00 65.25 99 TRP A C 1
ATOM 787 O O . TRP A 1 99 ? 19.178 7.758 -14.885 1.00 65.25 99 TRP A O 1
ATOM 797 N N . THR A 1 100 ? 19.241 8.660 -16.931 1.00 65.38 100 THR A N 1
ATOM 798 C CA . THR A 1 100 ? 19.106 10.075 -16.553 1.00 65.38 100 THR A CA 1
ATOM 799 C C . THR A 1 100 ? 17.660 10.538 -16.377 1.00 65.38 100 THR A C 1
ATOM 801 O O . THR A 1 100 ? 17.436 11.731 -16.190 1.00 65.38 100 THR A O 1
ATOM 804 N N . ASN A 1 101 ? 16.677 9.630 -16.381 1.00 66.50 101 ASN A N 1
ATOM 805 C CA . ASN A 1 101 ? 15.273 9.933 -16.077 1.00 66.50 101 ASN A CA 1
ATOM 806 C C . ASN A 1 101 ? 15.076 10.289 -14.587 1.00 66.50 101 ASN A C 1
ATOM 808 O O . ASN A 1 101 ? 14.492 9.535 -13.805 1.00 66.50 101 ASN A O 1
ATOM 812 N N . TYR A 1 102 ? 15.578 11.460 -14.189 1.00 69.88 102 TYR A N 1
ATOM 813 C CA . TYR A 1 102 ? 15.527 11.977 -12.822 1.00 69.88 102 TYR A CA 1
ATOM 814 C C . TYR A 1 102 ? 14.090 12.189 -12.335 1.00 69.88 102 TYR A C 1
ATOM 816 O O . TYR A 1 102 ? 13.846 12.080 -11.139 1.00 69.88 102 TYR A O 1
ATOM 824 N N . GLU A 1 103 ? 13.134 12.436 -13.234 1.00 72.75 103 GLU A N 1
ATOM 825 C CA . GLU A 1 103 ? 11.725 12.660 -12.882 1.00 72.75 103 GLU A CA 1
ATOM 826 C C . GLU A 1 103 ? 11.062 11.414 -12.293 1.00 72.75 103 GLU A C 1
ATOM 828 O O . GLU A 1 103 ? 10.344 11.509 -11.297 1.00 72.75 103 GLU A O 1
ATOM 833 N N . ALA A 1 104 ? 11.363 10.234 -12.843 1.00 71.25 104 ALA A N 1
ATOM 834 C CA . ALA A 1 104 ? 10.864 8.972 -12.307 1.00 71.25 104 ALA A CA 1
ATOM 835 C C . ALA A 1 104 ? 11.430 8.729 -10.899 1.00 71.25 104 ALA A C 1
ATOM 837 O O . ALA A 1 104 ? 10.681 8.484 -9.952 1.00 71.25 104 ALA A O 1
ATOM 838 N N . LEU A 1 105 ? 12.746 8.907 -10.734 1.00 73.69 105 LEU A N 1
ATOM 839 C CA . LEU A 1 105 ? 13.412 8.768 -9.438 1.00 73.69 105 LEU A CA 1
ATOM 840 C C . LEU A 1 105 ? 12.873 9.766 -8.398 1.00 73.69 105 LEU A C 1
ATOM 842 O O . LEU A 1 105 ? 12.681 9.404 -7.237 1.00 73.69 105 LEU A O 1
ATOM 846 N N . LEU A 1 106 ? 12.609 11.007 -8.817 1.00 79.25 106 LEU A N 1
ATOM 847 C CA . LEU A 1 106 ? 12.038 12.060 -7.981 1.00 79.25 106 LEU A CA 1
ATOM 848 C C . LEU A 1 106 ? 10.625 11.689 -7.511 1.00 79.25 106 LEU A C 1
ATOM 850 O O . LEU A 1 106 ? 10.317 11.863 -6.334 1.00 79.25 106 LEU A O 1
ATOM 854 N N . GLY A 1 107 ? 9.792 11.138 -8.400 1.00 74.44 107 GLY A N 1
ATOM 855 C CA . GLY A 1 107 ? 8.439 10.682 -8.076 1.00 74.44 107 GLY A CA 1
ATOM 856 C C . GLY A 1 107 ? 8.430 9.584 -7.011 1.00 74.44 107 GLY A C 1
ATOM 857 O O . GLY A 1 107 ? 7.764 9.727 -5.983 1.00 74.44 107 GLY A O 1
ATOM 858 N N . ALA A 1 108 ? 9.240 8.535 -7.192 1.00 77.94 108 ALA A N 1
ATOM 859 C CA . ALA A 1 108 ? 9.382 7.495 -6.173 1.00 77.94 108 ALA A CA 1
ATOM 860 C C . ALA A 1 108 ? 9.951 8.052 -4.860 1.00 77.94 108 ALA A C 1
ATOM 862 O O . ALA A 1 108 ? 9.442 7.728 -3.787 1.00 77.94 108 ALA A O 1
ATOM 863 N N . ALA A 1 109 ? 10.973 8.910 -4.906 1.00 78.56 109 ALA A N 1
ATOM 864 C CA . ALA A 1 109 ? 11.580 9.483 -3.704 1.00 78.56 109 ALA A CA 1
ATOM 865 C C . ALA A 1 109 ? 10.611 10.379 -2.912 1.00 78.56 109 ALA A C 1
ATOM 867 O O . ALA A 1 109 ? 10.573 10.307 -1.682 1.00 78.56 109 ALA A O 1
ATOM 868 N N . LEU A 1 110 ? 9.803 11.193 -3.595 1.00 80.88 110 LEU A N 1
ATOM 869 C CA . LEU A 1 110 ? 8.848 12.100 -2.958 1.00 80.88 110 LEU A CA 1
ATOM 870 C C . LEU A 1 110 ? 7.742 11.335 -2.223 1.00 80.88 110 LEU A C 1
ATOM 872 O O . LEU A 1 110 ? 7.392 11.679 -1.094 1.00 80.88 110 LEU A O 1
ATOM 876 N N . LEU A 1 111 ? 7.227 10.265 -2.826 1.00 78.06 111 LEU A N 1
ATOM 877 C CA . LEU A 1 111 ? 6.180 9.445 -2.213 1.00 78.06 111 LEU A CA 1
ATOM 878 C C . LEU A 1 111 ? 6.710 8.610 -1.052 1.00 78.06 111 LEU A C 1
ATOM 880 O O . LEU A 1 111 ? 6.042 8.467 -0.031 1.00 78.06 111 LEU A O 1
ATOM 884 N N . ASN A 1 112 ? 7.960 8.164 -1.138 1.00 77.75 112 ASN A N 1
ATOM 885 C CA . ASN A 1 112 ? 8.668 7.593 0.002 1.00 77.75 112 ASN A CA 1
ATOM 886 C C . ASN A 1 112 ? 8.757 8.555 1.190 1.00 77.75 112 ASN A C 1
ATOM 888 O O . ASN A 1 112 ? 8.489 8.171 2.330 1.00 77.75 112 ASN A O 1
ATOM 892 N N . LEU A 1 113 ? 9.091 9.815 0.915 1.00 81.31 113 LEU A N 1
ATOM 893 C CA . LEU A 1 113 ? 9.117 10.885 1.909 1.00 81.31 113 LEU A CA 1
ATOM 894 C C . LEU A 1 113 ? 7.736 11.118 2.531 1.00 81.31 113 LEU A C 1
ATOM 896 O O . LEU A 1 113 ? 7.625 11.195 3.756 1.00 81.31 113 LEU A O 1
ATOM 900 N N . LEU A 1 114 ? 6.682 11.137 1.713 1.00 79.88 114 LEU A N 1
ATOM 901 C CA . LEU A 1 114 ? 5.303 11.261 2.184 1.00 79.88 114 LEU A CA 1
ATOM 902 C C . LEU A 1 114 ? 4.933 10.117 3.142 1.00 79.88 114 LEU A C 1
ATOM 904 O O . LEU A 1 114 ? 4.430 10.354 4.243 1.00 79.88 114 LEU A O 1
ATOM 908 N N . PHE A 1 115 ? 5.226 8.869 2.768 1.00 72.88 115 PHE A N 1
ATOM 909 C CA . PHE A 1 115 ? 4.927 7.711 3.612 1.00 72.88 115 PHE A CA 1
ATOM 910 C C . PHE A 1 115 ? 5.745 7.689 4.900 1.00 72.88 115 PHE A C 1
ATOM 912 O O . PHE A 1 115 ? 5.228 7.330 5.962 1.00 72.88 115 PHE A O 1
ATOM 919 N N . TRP A 1 116 ? 6.992 8.141 4.841 1.00 75.38 116 TRP A N 1
ATOM 920 C CA . TRP A 1 116 ? 7.846 8.281 6.009 1.00 75.38 116 TRP A CA 1
ATOM 921 C C . TRP A 1 116 ? 7.278 9.271 7.039 1.00 75.38 116 TRP A C 1
ATOM 923 O O . TRP A 1 116 ? 7.267 8.989 8.243 1.00 75.38 116 TRP A O 1
ATOM 933 N N . GLU A 1 117 ? 6.740 10.405 6.592 1.00 72.19 117 GLU A N 1
ATOM 934 C CA . GLU A 1 117 ? 6.084 11.372 7.478 1.00 72.19 117 GLU A CA 1
ATOM 935 C C . GLU A 1 117 ? 4.805 10.813 8.114 1.00 72.19 117 GLU A C 1
ATOM 937 O O . GLU A 1 117 ? 4.577 10.989 9.319 1.00 72.19 117 GLU A O 1
ATOM 942 N N . VAL A 1 118 ? 4.010 10.062 7.348 1.00 75.19 118 VAL A N 1
ATOM 943 C CA . VAL A 1 118 ? 2.801 9.386 7.846 1.00 75.19 118 VAL A CA 1
ATOM 944 C C . VAL A 1 118 ? 3.149 8.357 8.926 1.00 75.19 118 VAL A C 1
ATOM 946 O O . VAL A 1 118 ? 2.5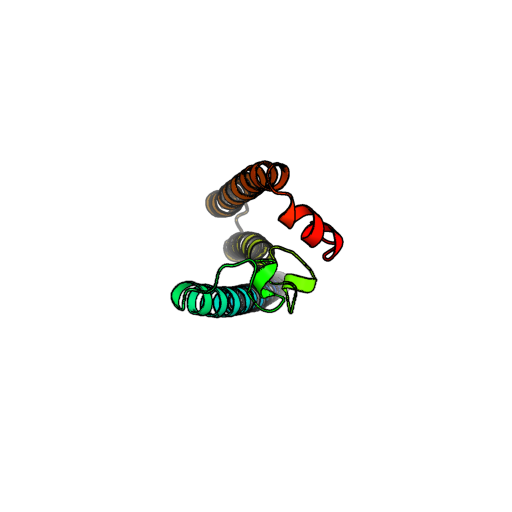11 8.331 9.986 1.00 75.19 118 VAL A O 1
ATOM 949 N N . LEU A 1 119 ? 4.182 7.538 8.709 1.00 70.19 119 LEU A N 1
ATOM 950 C CA . LEU A 1 119 ? 4.654 6.558 9.693 1.00 70.19 119 LEU A CA 1
ATOM 951 C C . LEU A 1 119 ? 5.158 7.239 10.970 1.00 70.19 119 LEU A C 1
ATOM 953 O O . LEU A 1 119 ? 4.819 6.818 12.082 1.00 70.19 119 LEU A O 1
ATOM 957 N N . ARG A 1 120 ? 5.910 8.336 10.832 1.00 70.00 120 ARG A N 1
ATOM 958 C CA . ARG A 1 120 ? 6.415 9.108 11.972 1.00 70.00 120 ARG A CA 1
ATOM 959 C C . ARG A 1 120 ? 5.276 9.681 12.813 1.00 70.00 120 ARG A C 1
ATOM 961 O O . ARG A 1 120 ? 5.282 9.503 14.032 1.00 70.00 120 ARG A O 1
ATOM 968 N N . SER A 1 121 ? 4.285 10.308 12.183 1.00 68.00 121 SER A N 1
ATOM 969 C CA . SER A 1 121 ? 3.113 10.867 12.871 1.00 68.00 121 SER A CA 1
ATOM 970 C C . SER A 1 121 ? 2.326 9.787 13.626 1.00 68.00 121 SER A C 1
ATOM 972 O O . SER A 1 121 ? 1.980 9.949 14.803 1.00 68.00 121 SER A O 1
ATOM 974 N N . ARG A 1 122 ? 2.140 8.615 13.004 1.00 61.22 122 ARG A N 1
ATOM 975 C CA . ARG A 1 122 ? 1.496 7.460 13.647 1.00 61.22 122 ARG A CA 1
ATOM 976 C C . ARG A 1 122 ? 2.264 6.964 14.864 1.00 61.22 122 ARG A C 1
ATOM 978 O O . ARG A 1 122 ? 1.635 6.706 15.886 1.00 61.22 122 ARG A O 1
ATOM 985 N N . SER A 1 123 ? 3.594 6.891 14.803 1.00 62.91 123 SER A N 1
ATOM 986 C CA . SER A 1 123 ? 4.411 6.435 15.938 1.00 62.91 123 SER A CA 1
ATOM 987 C C . SER A 1 123 ? 4.222 7.298 17.195 1.00 62.91 123 SER A C 1
ATOM 989 O O . SER A 1 123 ? 4.243 6.784 18.315 1.00 62.91 123 SER A O 1
ATOM 991 N N . ILE A 1 124 ? 3.964 8.598 17.023 1.00 62.88 124 ILE A N 1
ATOM 992 C CA . ILE A 1 124 ? 3.694 9.534 18.121 1.00 62.88 124 ILE A CA 1
ATOM 993 C C . ILE A 1 124 ? 2.290 9.302 18.688 1.00 62.88 124 ILE A C 1
ATOM 995 O O . ILE A 1 124 ? 2.122 9.251 19.906 1.00 62.88 124 ILE A O 1
ATOM 999 N N . SER A 1 125 ? 1.291 9.118 17.821 1.00 59.97 125 SER A N 1
ATOM 1000 C CA . SER A 1 125 ? -0.088 8.814 18.230 1.00 59.97 125 SER A CA 1
ATOM 1001 C C . SER A 1 125 ? -0.184 7.468 18.966 1.00 59.97 125 SER A C 1
ATOM 1003 O O . SER A 1 125 ? -0.819 7.353 20.013 1.00 59.97 125 SER A O 1
ATOM 1005 N N . GLN A 1 126 ? 0.560 6.471 18.490 1.00 59.38 126 GLN A N 1
ATOM 1006 C CA . GLN A 1 126 ? 0.663 5.127 19.053 1.00 59.38 126 GLN A CA 1
ATOM 1007 C C . GLN A 1 126 ? 1.240 5.104 20.476 1.00 59.38 126 GLN A C 1
ATOM 1009 O O . GLN A 1 126 ? 0.813 4.292 21.292 1.00 59.38 126 GLN A O 1
ATOM 1014 N N . ARG A 1 127 ? 2.157 6.020 20.816 1.00 59.34 127 ARG A N 1
ATOM 1015 C CA . ARG A 1 127 ? 2.684 6.158 22.188 1.00 59.34 127 ARG A CA 1
ATOM 1016 C C . ARG A 1 127 ? 1.655 6.696 23.187 1.00 59.34 127 ARG A C 1
ATOM 1018 O O . ARG A 1 127 ? 1.887 6.597 24.387 1.00 59.34 127 ARG A O 1
ATOM 1025 N N . ARG A 1 128 ? 0.546 7.277 22.718 1.00 60.28 128 ARG A N 1
ATOM 1026 C CA . ARG A 1 128 ? -0.446 7.953 23.568 1.00 60.28 128 ARG A CA 1
ATOM 1027 C C . ARG A 1 128 ? -1.680 7.100 23.900 1.00 60.28 128 ARG A C 1
ATOM 1029 O O . ARG A 1 128 ? -2.444 7.515 24.762 1.00 60.28 128 ARG A O 1
ATOM 1036 N N . SER A 1 129 ? -1.899 5.939 23.265 1.00 56.47 129 SER A N 1
ATOM 1037 C CA . SER A 1 129 ? -3.135 5.141 23.426 1.00 56.47 129 SER A CA 1
ATOM 1038 C C . SER A 1 129 ? -2.898 3.722 23.966 1.00 56.47 129 SER A C 1
ATOM 1040 O O . SER A 1 129 ? -2.167 2.932 23.373 1.00 56.47 129 SER A O 1
ATOM 1042 N N . THR A 1 130 ? -3.581 3.370 25.060 1.00 55.44 130 THR A N 1
ATOM 1043 C CA . THR A 1 130 ? -3.513 2.069 25.759 1.00 55.44 130 THR A CA 1
ATOM 1044 C C . THR A 1 130 ? -4.178 0.907 25.013 1.00 55.44 130 THR A C 1
ATOM 1046 O O . THR A 1 130 ? -3.749 -0.233 25.164 1.00 55.44 130 THR A O 1
ATOM 1049 N N . HIS A 1 131 ? -5.198 1.159 24.185 1.00 54.78 131 HIS A N 1
ATOM 1050 C CA . HIS A 1 131 ? -5.870 0.104 23.405 1.00 54.78 131 HIS A CA 1
ATOM 1051 C C . HIS A 1 131 ? -4.997 -0.437 22.258 1.00 54.78 131 HIS A C 1
ATOM 1053 O O . HIS A 1 131 ? -5.165 -1.574 21.820 1.00 54.78 131 HIS A O 1
ATOM 1059 N N . TYR A 1 132 ? -4.030 0.357 21.794 1.00 53.34 132 TYR A N 1
ATOM 1060 C CA . TYR A 1 132 ? -3.199 0.045 20.633 1.00 53.34 132 TYR A CA 1
ATOM 1061 C C . TYR A 1 132 ? -2.051 -0.928 20.955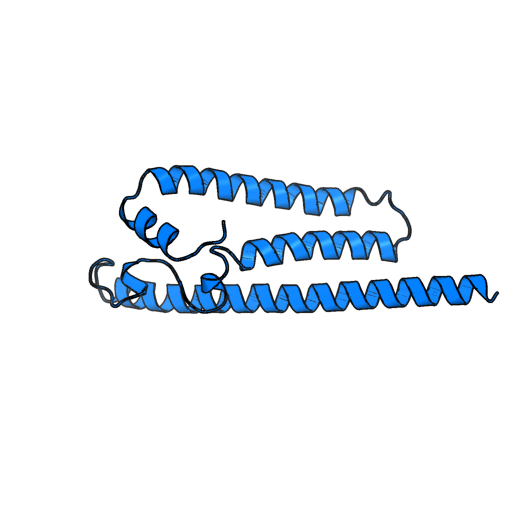 1.00 53.34 132 TYR A C 1
ATOM 1063 O O . TYR A 1 132 ? -1.685 -1.764 20.128 1.00 53.34 132 TYR A O 1
ATOM 1071 N N . THR A 1 133 ? -1.504 -0.888 22.173 1.00 53.47 133 THR A N 1
ATOM 1072 C CA . THR A 1 133 ? -0.409 -1.769 22.622 1.00 53.47 133 THR A CA 1
ATOM 1073 C C . THR A 1 133 ? -0.784 -3.251 22.603 1.00 53.47 133 THR A C 1
ATOM 1075 O O . THR A 1 133 ? 0.090 -4.093 22.402 1.00 53.47 133 THR A O 1
ATOM 1078 N N . SER A 1 134 ? -2.073 -3.577 22.752 1.00 53.88 134 SER A N 1
ATOM 1079 C CA . SER A 1 134 ? -2.574 -4.953 22.638 1.00 53.88 134 SER A CA 1
ATOM 1080 C C . SER A 1 134 ? -2.532 -5.469 21.190 1.00 53.88 134 SER A C 1
ATOM 1082 O O . SER A 1 134 ? -2.131 -6.603 20.951 1.00 53.88 134 SER A O 1
ATOM 1084 N N . CYS A 1 135 ? -2.833 -4.611 20.205 1.00 53.72 135 CYS A N 1
ATOM 1085 C CA . CYS A 1 135 ? -2.826 -4.955 18.776 1.00 53.72 135 CYS A CA 1
ATOM 1086 C C . CYS A 1 135 ? -1.409 -5.176 18.210 1.00 53.72 135 CYS A C 1
ATOM 1088 O O . CYS A 1 135 ? -1.225 -5.964 17.286 1.00 53.72 135 CYS A O 1
ATOM 1090 N N . ILE A 1 136 ? -0.388 -4.508 18.761 1.00 56.34 136 ILE A N 1
ATOM 1091 C CA . ILE A 1 136 ? 1.017 -4.711 18.353 1.00 56.34 136 ILE A CA 1
ATOM 1092 C C . ILE A 1 136 ? 1.493 -6.127 18.703 1.00 56.34 136 ILE A C 1
ATOM 1094 O O . ILE A 1 136 ? 2.310 -6.693 17.987 1.00 56.34 136 ILE A O 1
ATOM 1098 N N . LYS A 1 137 ? 0.985 -6.714 19.794 1.00 55.53 137 LYS A N 1
ATOM 1099 C CA . LYS A 1 137 ? 1.403 -8.051 20.234 1.00 55.53 137 LYS A CA 1
ATOM 1100 C C . LYS A 1 137 ? 0.920 -9.174 19.314 1.00 55.53 137 LYS A C 1
ATOM 1102 O O . LYS A 1 137 ? 1.494 -10.255 19.370 1.00 55.53 137 LYS A O 1
ATOM 1107 N N . SER A 1 138 ? -0.110 -8.946 18.497 1.00 54.75 138 SER A N 1
ATOM 1108 C CA . SER A 1 138 ? -0.735 -9.993 17.680 1.00 54.75 138 SER A CA 1
ATOM 1109 C C . SER A 1 138 ? -0.264 -10.046 16.223 1.00 54.75 138 SER A C 1
ATOM 1111 O O . SER A 1 138 ? -0.565 -11.028 15.555 1.00 54.75 138 SER A O 1
ATOM 1113 N N . VAL A 1 139 ? 0.461 -9.041 15.715 1.00 55.06 139 VAL A N 1
ATOM 1114 C CA . VAL A 1 139 ? 0.913 -8.994 14.309 1.00 55.06 139 VAL A CA 1
ATOM 1115 C C . VAL A 1 139 ? 2.401 -8.637 14.269 1.00 55.06 139 VAL A C 1
ATOM 1117 O O . VAL A 1 139 ? 2.783 -7.542 14.676 1.00 55.06 139 VAL A O 1
ATOM 1120 N N . SER A 1 140 ? 3.252 -9.577 13.841 1.00 41.81 140 SER A N 1
ATOM 1121 C CA . SER A 1 140 ? 4.704 -9.531 14.092 1.00 41.81 140 SER A CA 1
ATOM 1122 C C . SER A 1 140 ? 5.528 -8.685 13.115 1.00 41.81 140 SER A C 1
ATOM 1124 O O . SER A 1 140 ? 6.745 -8.626 13.275 1.00 41.81 140 SER A O 1
ATOM 1126 N N . VAL A 1 141 ? 4.929 -8.054 12.102 1.00 43.19 141 VAL A N 1
ATOM 1127 C CA . VAL A 1 141 ? 5.693 -7.368 11.046 1.00 43.19 141 VAL A CA 1
ATOM 1128 C C . VAL A 1 141 ? 5.393 -5.872 11.061 1.00 43.19 141 VAL A C 1
ATOM 1130 O O . VAL A 1 141 ? 4.238 -5.442 10.978 1.00 43.19 141 VAL A O 1
ATOM 1133 N N . CYS A 1 142 ? 6.470 -5.109 11.268 1.00 38.03 142 CYS A N 1
ATOM 1134 C CA . CYS A 1 142 ? 6.486 -3.661 11.431 1.00 38.03 142 CYS A CA 1
ATOM 1135 C C . CYS A 1 142 ? 6.220 -2.922 10.123 1.00 38.03 142 CYS A C 1
ATOM 1137 O O . CYS A 1 142 ? 6.785 -3.340 9.093 1.00 38.03 142 CYS A O 1
#

pLDDT: mean 76.97, std 13.28, range [38.03, 94.75]

InterPro domains:
  IPR010721 Probable O-methyltransferase UstE-like [PF06966] (22-117)
  IPR010721 Probable O-methyltransferase UstE-like [PTHR32251] (20-117)

Secondary structure (DSSP, 8-state):
-HHHHHHHHHHHHHHHHHHHHHHHHHHHHHHHHHHHHHHHHHHHHHHHTT--GGGSPTTTTTTS--SGGGGT-S-HHHHHHHHHHHHHHHHHHHHH--TT-HHHHHHHHHHHHHHHHHHHHHHHHHTT-TTHHHHHTT----

Foldseek 3Di:
DVVVVVVVVVLVVLLVVLVVLLVVLVVQLVVVVVQVVVLVVVLVVVVVVVDDLCRDPPPSVLVADCDDPCVAPVCSNLVSVLVNLVSVLVNVCSVVVDPPPVVSVVSSVVVVVVVVVVVVVVVVVLVVDPSNVVVCVRHPYD

Radius of gyration: 20.69 Å; chains: 1; bounding box: 50×24×62 Å